Protein AF-A0A968BZL3-F1 (afdb_monomer_lite)

pLDDT: mean 88.63, std 10.54, range [54.28, 98.12]

Structure (mmCIF, N/CA/C/O backbone):
data_AF-A0A968BZL3-F1
#
_entry.id   AF-A0A968BZL3-F1
#
loop_
_atom_site.group_PDB
_atom_site.id
_atom_site.type_symbol
_atom_site.label_atom_id
_atom_site.label_alt_id
_atom_site.label_comp_id
_atom_site.label_asym_id
_atom_site.label_entity_id
_atom_site.label_seq_id
_atom_site.pdbx_PDB_ins_code
_atom_site.Cartn_x
_atom_site.Cartn_y
_atom_site.Cartn_z
_atom_site.occupancy
_atom_site.B_iso_or_equiv
_atom_site.auth_seq_id
_atom_site.auth_comp_id
_atom_site.auth_asym_id
_atom_site.auth_atom_id
_atom_site.pdbx_PDB_model_num
ATOM 1 N N . SER A 1 1 ? 18.470 2.509 -3.449 1.00 80.94 1 SER A N 1
ATOM 2 C CA . SER A 1 1 ? 18.843 3.872 -3.883 1.00 80.94 1 SER A CA 1
ATOM 3 C C . SER A 1 1 ? 18.119 4.202 -5.181 1.00 80.94 1 SER A C 1
ATOM 5 O O . SER A 1 1 ? 17.612 3.287 -5.823 1.00 80.94 1 SER A O 1
ATOM 7 N N . HIS A 1 2 ? 18.066 5.481 -5.565 1.00 90.44 2 HIS A N 1
ATOM 8 C CA . HIS A 1 2 ? 17.523 5.926 -6.857 1.00 90.44 2 HIS A CA 1
ATOM 9 C C . HIS A 1 2 ? 18.144 5.163 -8.042 1.00 90.44 2 HIS A C 1
ATOM 11 O O . HIS A 1 2 ? 17.421 4.607 -8.862 1.00 90.44 2 HIS A O 1
ATOM 17 N N . GLU A 1 3 ? 19.473 5.051 -8.072 1.00 95.62 3 GLU A N 1
ATOM 18 C CA . GLU A 1 3 ? 20.211 4.404 -9.167 1.00 95.62 3 GLU A CA 1
ATOM 19 C C . GLU A 1 3 ? 19.801 2.949 -9.393 1.00 95.62 3 GLU A C 1
ATOM 21 O O . GLU A 1 3 ? 19.563 2.539 -10.525 1.00 95.62 3 GLU A O 1
ATOM 26 N N . TYR A 1 4 ? 19.652 2.174 -8.314 1.00 94.31 4 TYR A N 1
ATOM 27 C CA . TYR A 1 4 ? 19.222 0.779 -8.406 1.00 94.31 4 TYR A CA 1
ATOM 28 C C . TYR A 1 4 ? 17.855 0.646 -9.092 1.00 94.31 4 TYR A C 1
ATOM 30 O O . TYR A 1 4 ? 17.670 -0.212 -9.954 1.00 94.31 4 TYR A O 1
ATOM 38 N N . VAL A 1 5 ? 16.905 1.514 -8.727 1.00 92.56 5 VAL A N 1
ATOM 39 C CA . VAL A 1 5 ? 15.546 1.503 -9.286 1.00 92.56 5 VAL A CA 1
ATOM 40 C C . VAL A 1 5 ? 15.572 1.899 -10.760 1.00 92.56 5 VAL A C 1
ATOM 42 O O . VAL A 1 5 ? 14.982 1.201 -11.582 1.00 92.56 5 VAL A O 1
ATOM 45 N N . MET A 1 6 ? 16.294 2.967 -11.109 1.00 96.25 6 MET A N 1
ATOM 46 C CA . MET A 1 6 ? 16.339 3.448 -12.493 1.00 96.25 6 MET A CA 1
ATOM 47 C C . MET A 1 6 ? 17.097 2.501 -13.423 1.00 96.25 6 MET A C 1
ATOM 49 O O . MET A 1 6 ? 16.691 2.322 -14.566 1.00 96.25 6 MET A O 1
ATOM 53 N N . HIS A 1 7 ? 18.127 1.803 -12.942 1.00 96.44 7 HIS A N 1
ATOM 54 C CA . HIS A 1 7 ? 18.790 0.780 -13.750 1.00 96.44 7 HIS A CA 1
ATOM 55 C C . HIS A 1 7 ? 17.834 -0.384 -14.068 1.00 96.44 7 HIS A C 1
ATOM 57 O O . HIS A 1 7 ? 17.747 -0.825 -15.214 1.00 96.44 7 HIS A O 1
ATOM 63 N N . LYS A 1 8 ? 17.045 -0.850 -13.089 1.00 95.94 8 LYS A N 1
ATOM 64 C CA . LYS A 1 8 ? 16.015 -1.873 -13.341 1.00 95.94 8 LYS A CA 1
ATOM 65 C C . LYS A 1 8 ? 14.929 -1.380 -14.296 1.00 95.94 8 LYS A C 1
ATOM 67 O O . LYS A 1 8 ? 14.523 -2.139 -15.170 1.00 95.94 8 LYS A O 1
ATOM 72 N N . ALA A 1 9 ? 14.515 -0.121 -14.166 1.00 95.62 9 ALA A N 1
ATOM 73 C CA . ALA A 1 9 ? 13.566 0.523 -15.067 1.00 95.62 9 ALA A CA 1
ATOM 74 C C . ALA A 1 9 ? 14.043 0.447 -16.534 1.00 95.62 9 ALA A C 1
ATOM 76 O O . ALA A 1 9 ? 13.302 -0.025 -17.396 1.00 95.62 9 ALA A O 1
ATOM 77 N N . SER A 1 10 ? 15.306 0.798 -16.802 1.00 96.06 10 SER A N 1
ATOM 78 C CA . SER A 1 10 ? 15.890 0.723 -18.150 1.00 96.06 10 SER A CA 1
ATOM 79 C C . SER A 1 10 ? 15.925 -0.696 -18.719 1.00 96.06 10 SER A C 1
ATOM 81 O O . SE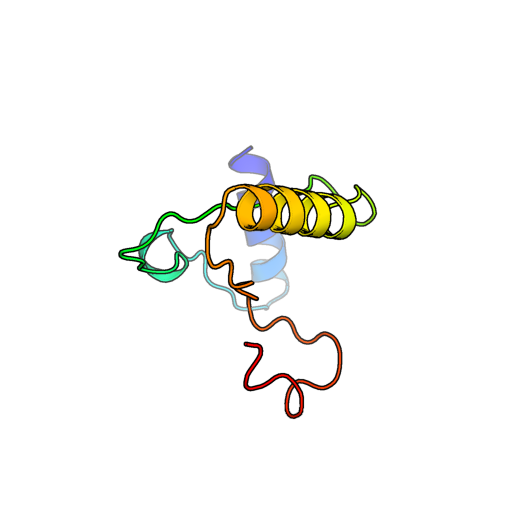R A 1 10 ? 15.637 -0.882 -19.898 1.00 96.06 10 SER A O 1
ATOM 83 N N . VAL A 1 11 ? 16.235 -1.708 -17.898 1.00 97.44 11 VAL A N 1
ATOM 84 C CA . VAL A 1 11 ? 16.233 -3.120 -18.332 1.00 97.44 11 VAL A CA 1
ATOM 85 C C . VAL A 1 11 ? 14.838 -3.563 -18.781 1.00 97.44 11 VAL A C 1
ATOM 87 O O . VAL A 1 11 ? 14.711 -4.247 -19.792 1.00 97.44 11 VAL A O 1
ATOM 90 N N . VAL A 1 12 ? 13.792 -3.162 -18.053 1.00 96.88 12 VAL A N 1
ATOM 91 C CA . VAL A 1 12 ? 12.400 -3.506 -18.385 1.00 96.88 12 VAL A CA 1
ATOM 92 C C . VAL A 1 12 ? 11.961 -2.842 -19.694 1.00 96.88 12 VAL A C 1
ATOM 94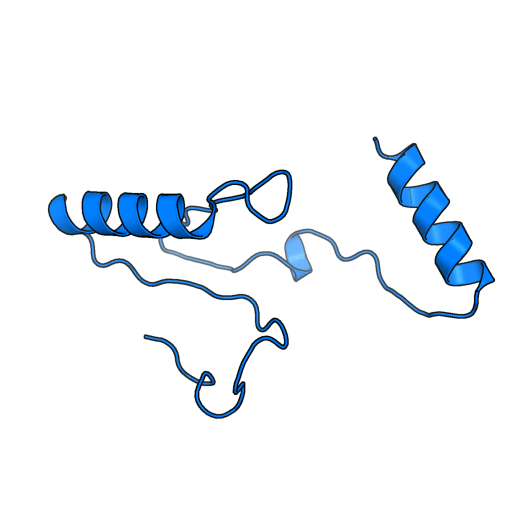 O O . VAL A 1 12 ? 11.379 -3.518 -20.541 1.00 96.88 12 VAL A O 1
ATOM 97 N N . LEU A 1 13 ? 12.295 -1.560 -19.893 1.00 96.81 13 LEU A N 1
ATOM 98 C CA . LEU A 1 13 ? 12.006 -0.856 -21.151 1.00 96.81 13 LEU A CA 1
ATOM 99 C C . LEU A 1 13 ? 12.756 -1.479 -22.336 1.00 96.81 13 LEU A C 1
ATOM 101 O O . LEU A 1 13 ? 12.169 -1.684 -23.394 1.00 96.81 13 LEU A O 1
ATOM 105 N N . ALA A 1 14 ? 14.035 -1.826 -22.160 1.00 97.44 14 ALA A N 1
ATOM 106 C CA . ALA A 1 14 ? 14.831 -2.486 -23.197 1.00 97.44 14 ALA A CA 1
ATOM 107 C C . ALA A 1 14 ? 14.281 -3.875 -23.574 1.00 97.44 14 ALA A C 1
ATOM 109 O O . ALA A 1 14 ? 14.444 -4.312 -24.709 1.00 97.44 14 ALA A O 1
ATOM 110 N N . ALA A 1 15 ? 13.599 -4.549 -22.642 1.00 97.69 15 ALA A N 1
ATOM 111 C CA . ALA A 1 15 ? 12.884 -5.799 -22.892 1.00 97.69 15 ALA A CA 1
ATOM 112 C C . ALA A 1 15 ? 11.513 -5.603 -23.581 1.00 97.69 15 ALA A C 1
ATOM 114 O O . ALA A 1 15 ? 10.829 -6.589 -23.849 1.00 97.69 15 ALA A O 1
ATOM 115 N N . GLY A 1 16 ? 11.110 -4.360 -23.874 1.00 96.69 16 GLY A N 1
ATOM 116 C CA . GLY A 1 16 ? 9.896 -4.028 -24.627 1.00 96.69 16 GLY A CA 1
ATOM 117 C C . GLY A 1 16 ? 8.615 -3.937 -23.795 1.00 96.69 16 GLY A C 1
ATOM 118 O O . GLY A 1 16 ? 7.532 -3.851 -24.368 1.00 96.69 16 GLY A O 1
ATOM 119 N N . ALA A 1 17 ? 8.709 -3.973 -22.463 1.00 96.75 17 ALA A N 1
ATOM 120 C CA . ALA A 1 17 ? 7.552 -3.797 -21.593 1.00 96.75 17 ALA A CA 1
ATOM 121 C C . ALA A 1 17 ? 7.325 -2.316 -21.263 1.00 96.75 17 ALA A C 1
ATOM 123 O O . ALA A 1 17 ? 8.254 -1.606 -20.878 1.00 96.75 17 ALA A O 1
ATOM 124 N N . ASP A 1 18 ? 6.067 -1.883 -21.319 1.00 94.06 18 ASP A N 1
ATOM 125 C CA . ASP A 1 18 ? 5.658 -0.540 -20.914 1.00 94.06 18 ASP A CA 1
ATOM 126 C C . ASP A 1 18 ? 5.273 -0.488 -19.429 1.00 94.06 18 ASP A C 1
ATOM 128 O O . ASP A 1 18 ? 4.517 -1.323 -18.925 1.00 94.06 18 ASP A O 1
ATOM 132 N N . PHE A 1 19 ? 5.741 0.538 -18.717 1.00 92.75 19 PHE A N 1
ATOM 133 C CA . PHE A 1 19 ? 5.305 0.841 -17.351 1.00 92.75 19 PHE A CA 1
ATOM 134 C C . PHE A 1 19 ? 5.375 2.344 -17.062 1.00 92.75 19 PHE A C 1
ATOM 136 O O . PHE A 1 19 ? 5.953 3.127 -17.814 1.00 92.75 19 PHE A O 1
ATOM 143 N N . ARG A 1 20 ? 4.773 2.761 -15.943 1.00 91.12 20 ARG A N 1
ATOM 144 C CA . ARG A 1 20 ? 4.776 4.154 -15.479 1.00 91.12 20 ARG A CA 1
ATOM 145 C C . ARG A 1 20 ? 5.364 4.252 -14.078 1.00 91.12 20 ARG A C 1
ATOM 147 O O . ARG A 1 20 ? 5.024 3.460 -13.202 1.00 91.12 20 ARG A O 1
ATOM 154 N N . LEU A 1 21 ? 6.189 5.271 -13.852 1.00 90.06 21 LEU A N 1
ATOM 155 C CA . LEU A 1 21 ? 6.607 5.684 -12.514 1.00 90.06 21 LEU A CA 1
ATOM 156 C C . LEU A 1 21 ? 5.576 6.668 -11.963 1.00 90.06 21 LEU A C 1
ATOM 158 O O . LEU A 1 21 ? 5.580 7.849 -12.302 1.00 90.06 21 LEU A O 1
ATOM 162 N N . MET A 1 22 ? 4.650 6.166 -11.151 1.00 90.81 22 MET A N 1
ATOM 163 C CA . MET A 1 22 ? 3.580 6.984 -10.588 1.00 90.81 22 MET A CA 1
ATOM 164 C C . MET A 1 22 ? 4.038 7.702 -9.317 1.00 90.81 22 MET A C 1
ATOM 166 O O . MET A 1 22 ? 4.674 7.111 -8.445 1.00 90.81 22 MET A O 1
ATOM 170 N N . GLY A 1 23 ? 3.687 8.982 -9.203 1.00 90.31 23 GLY A N 1
ATOM 171 C CA . GLY A 1 23 ? 3.949 9.778 -8.008 1.00 90.31 23 GLY A CA 1
ATOM 172 C C . GLY A 1 23 ? 2.983 9.476 -6.860 1.00 90.31 23 GLY A C 1
ATOM 173 O O . GLY A 1 23 ? 1.940 8.841 -7.028 1.00 90.31 23 GLY A O 1
ATOM 174 N N . THR A 1 24 ? 3.299 10.005 -5.680 1.00 89.12 24 THR A N 1
ATOM 175 C CA . THR A 1 24 ? 2.471 9.856 -4.471 1.00 89.12 24 THR A CA 1
ATOM 176 C C . THR A 1 24 ? 1.075 10.454 -4.629 1.00 89.12 24 THR A C 1
ATOM 178 O O . THR A 1 24 ? 0.114 9.883 -4.131 1.00 89.12 24 THR A O 1
ATOM 181 N N . LYS A 1 25 ? 0.932 11.556 -5.379 1.00 89.50 25 LYS A N 1
ATOM 182 C CA . LYS A 1 25 ? -0.371 12.196 -5.637 1.00 89.50 25 LYS A CA 1
ATOM 183 C C . LYS A 1 25 ? -1.381 11.269 -6.321 1.00 89.50 25 LYS A C 1
ATOM 185 O O . LYS A 1 25 ? -2.562 11.350 -6.011 1.00 89.50 25 LYS A O 1
ATOM 190 N N . GLU A 1 26 ? -0.904 10.405 -7.214 1.00 88.50 26 GLU A N 1
ATOM 191 C CA . GLU A 1 26 ? -1.742 9.470 -7.979 1.00 88.50 26 GLU A CA 1
ATOM 192 C C . GLU A 1 26 ? -1.961 8.141 -7.245 1.00 88.50 26 GLU A C 1
ATOM 194 O O . GLU A 1 26 ? -2.914 7.421 -7.520 1.00 88.50 26 GLU A O 1
ATOM 199 N N . THR A 1 27 ? -1.063 7.786 -6.321 1.00 86.56 27 THR A N 1
ATOM 200 C CA . THR A 1 27 ? -1.019 6.445 -5.710 1.00 86.56 27 THR A CA 1
ATOM 201 C C . THR A 1 27 ? -1.464 6.397 -4.257 1.00 86.56 27 THR A C 1
ATOM 203 O O . THR A 1 27 ? -1.821 5.326 -3.766 1.00 86.56 27 THR A O 1
ATOM 206 N N . MET A 1 28 ? -1.450 7.526 -3.547 1.00 88.25 28 MET A N 1
ATOM 207 C CA . MET A 1 28 ? -1.867 7.581 -2.150 1.00 88.25 28 MET A CA 1
ATOM 208 C C . MET A 1 28 ? -3.382 7.747 -2.021 1.00 88.25 28 MET A C 1
ATOM 210 O O . MET A 1 28 ? -4.017 8.516 -2.740 1.00 88.25 28 MET A O 1
ATOM 214 N N . VAL A 1 29 ? -3.958 7.051 -1.040 1.00 85.88 29 VAL A N 1
ATOM 215 C CA . VAL A 1 29 ? -5.360 7.222 -0.648 1.00 85.88 29 VAL A CA 1
ATOM 216 C C . VAL A 1 29 ? -5.566 8.619 -0.064 1.00 85.88 29 VAL A C 1
ATOM 218 O O . VAL A 1 29 ? -4.842 9.041 0.839 1.00 85.88 29 VAL A O 1
ATOM 221 N N . LYS A 1 30 ? -6.589 9.323 -0.555 1.00 89.12 30 LYS A N 1
ATOM 222 C CA . LYS A 1 30 ? -7.117 10.520 0.106 1.00 89.12 30 LYS A CA 1
ATOM 223 C C . LYS A 1 30 ? -7.970 10.074 1.288 1.00 89.12 30 LYS A C 1
ATOM 225 O O . LYS A 1 30 ? -8.872 9.259 1.112 1.00 89.12 30 LYS A O 1
ATOM 230 N N . SER A 1 31 ? -7.686 10.595 2.475 1.00 90.44 31 SER A N 1
ATOM 231 C CA . SER A 1 31 ? -8.412 10.240 3.692 1.00 90.44 31 SER A CA 1
ATOM 232 C C . SER A 1 31 ? -8.568 11.452 4.598 1.00 90.44 31 SER A C 1
ATOM 234 O O . SER A 1 31 ? -7.609 12.180 4.833 1.00 90.44 31 SER A O 1
ATOM 236 N N . GLU A 1 32 ? -9.771 11.624 5.139 1.00 93.75 32 GLU A N 1
ATOM 237 C CA . GLU A 1 32 ? -10.059 12.552 6.241 1.00 93.75 32 GLU A CA 1
ATOM 238 C C . GLU A 1 32 ? -9.861 11.887 7.616 1.00 93.75 32 GLU A C 1
ATOM 240 O O . GLU A 1 32 ? -9.944 12.539 8.654 1.00 93.75 32 GLU A O 1
ATOM 245 N N . LYS A 1 33 ? -9.623 10.568 7.638 1.00 92.56 33 LYS A N 1
ATOM 246 C CA . LYS A 1 33 ? -9.341 9.778 8.844 1.00 92.56 33 LYS A CA 1
ATOM 247 C C . LYS A 1 33 ? -7.841 9.470 8.950 1.00 92.56 33 LYS A C 1
ATOM 249 O O . LYS A 1 33 ? -7.184 9.363 7.909 1.00 92.56 33 LYS A O 1
ATOM 254 N N . PRO A 1 34 ? -7.294 9.266 10.164 1.00 93.12 34 PRO A N 1
ATOM 255 C CA . PRO A 1 34 ? -5.920 8.797 10.337 1.00 93.12 34 PRO A CA 1
ATOM 256 C C . PRO A 1 34 ? -5.664 7.487 9.578 1.00 93.12 34 PRO A C 1
ATOM 258 O O . PRO A 1 34 ? -6.486 6.572 9.621 1.00 93.12 34 PRO A O 1
ATOM 261 N N . VAL A 1 35 ? -4.521 7.393 8.892 1.00 92.62 35 VAL A N 1
ATOM 262 C CA . VAL A 1 35 ? -4.125 6.213 8.107 1.00 92.62 35 VAL A CA 1
ATOM 263 C C . VAL A 1 35 ? -2.837 5.631 8.674 1.00 92.62 35 VAL A C 1
ATOM 265 O O . VAL A 1 35 ? -1.836 6.334 8.797 1.00 92.62 35 VAL A O 1
ATOM 268 N N . VAL A 1 36 ? -2.849 4.330 8.967 1.00 93.06 36 VAL A N 1
ATOM 269 C CA . VAL A 1 36 ? -1.670 3.578 9.417 1.00 93.06 36 VAL A CA 1
ATOM 270 C C . VAL A 1 36 ? -1.243 2.613 8.314 1.00 93.06 36 VAL A C 1
ATOM 272 O O . VAL A 1 36 ? -1.998 1.722 7.929 1.00 93.06 36 VAL A O 1
ATOM 275 N N . ALA A 1 37 ? -0.020 2.777 7.805 1.00 91.94 37 ALA A N 1
ATOM 276 C CA . ALA A 1 37 ? 0.560 1.893 6.798 1.00 91.94 37 ALA A CA 1
ATOM 277 C C . ALA A 1 37 ? 1.553 0.917 7.444 1.00 91.94 37 ALA A C 1
ATOM 279 O O . ALA A 1 37 ? 2.604 1.320 7.937 1.00 91.94 37 ALA A O 1
ATOM 280 N N . VAL A 1 38 ? 1.240 -0.381 7.404 1.00 92.50 38 VAL A N 1
ATOM 281 C CA . VAL A 1 38 ? 2.160 -1.440 7.846 1.00 92.50 38 VAL A CA 1
ATOM 282 C C . VAL A 1 38 ? 2.924 -1.963 6.631 1.00 92.50 38 VAL A C 1
ATOM 284 O O . VAL A 1 38 ? 2.347 -2.619 5.761 1.00 92.50 38 VAL A O 1
ATOM 287 N N . CYS A 1 39 ? 4.222 -1.668 6.567 1.00 91.88 39 CYS A N 1
ATOM 288 C CA . CYS A 1 39 ? 5.122 -2.072 5.484 1.00 91.88 39 CYS A CA 1
ATOM 289 C C . CYS A 1 39 ? 6.057 -3.205 5.929 1.00 91.88 39 CYS A C 1
ATOM 291 O O . CYS A 1 39 ? 6.293 -3.407 7.116 1.00 91.88 39 CYS A O 1
ATOM 293 N N . ALA A 1 40 ? 6.601 -3.952 4.969 1.00 92.69 40 ALA A N 1
ATOM 294 C CA . ALA A 1 40 ? 7.561 -5.018 5.231 1.00 92.69 40 ALA A CA 1
ATOM 295 C C . ALA A 1 40 ? 8.670 -5.018 4.181 1.00 92.69 40 ALA A C 1
ATOM 297 O O . ALA A 1 40 ? 8.417 -4.740 3.011 1.00 92.69 40 ALA A O 1
ATOM 298 N N . VAL A 1 41 ? 9.886 -5.363 4.607 1.00 92.44 41 VAL A N 1
ATOM 299 C CA . VAL A 1 41 ? 11.080 -5.373 3.745 1.00 92.44 41 VAL A CA 1
ATOM 300 C C . VAL A 1 41 ? 11.122 -6.566 2.787 1.00 92.44 41 VAL A C 1
ATOM 302 O O . VAL A 1 41 ? 11.736 -6.478 1.729 1.00 92.44 41 VAL A O 1
ATOM 305 N N . ARG A 1 42 ? 10.467 -7.681 3.136 1.00 91.62 42 ARG A N 1
ATOM 306 C CA . ARG A 1 42 ? 10.333 -8.867 2.279 1.00 91.62 42 ARG A CA 1
ATOM 307 C C . ARG A 1 42 ? 9.066 -9.655 2.598 1.00 91.62 42 ARG A C 1
ATOM 309 O O . ARG A 1 42 ? 8.474 -9.529 3.673 1.00 91.62 42 ARG A O 1
ATOM 316 N N . THR A 1 43 ? 8.677 -10.526 1.673 1.00 88.50 43 THR A N 1
ATOM 317 C CA . THR A 1 43 ? 7.640 -11.533 1.920 1.00 88.50 43 THR A CA 1
ATOM 318 C C . THR A 1 43 ? 8.061 -12.447 3.071 1.00 88.50 43 THR A C 1
ATOM 320 O O . THR A 1 43 ? 9.227 -12.834 3.177 1.00 88.50 43 THR A O 1
ATOM 323 N N . GLY A 1 44 ? 7.106 -12.771 3.944 1.00 91.31 44 GLY A N 1
ATOM 324 C CA . GLY A 1 44 ? 7.340 -13.585 5.139 1.00 91.31 44 GLY A CA 1
ATOM 325 C C . GLY A 1 44 ? 7.791 -12.803 6.378 1.00 91.31 44 GLY A C 1
ATOM 326 O O . GLY A 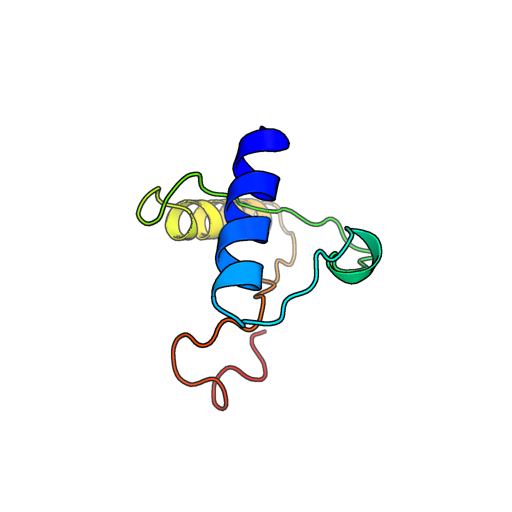1 44 ? 7.855 -13.390 7.448 1.00 91.31 44 GLY A O 1
ATOM 327 N N . SER A 1 45 ? 8.021 -11.486 6.299 1.00 95.44 45 SER A N 1
ATOM 328 C CA . SER A 1 45 ? 8.426 -10.658 7.456 1.00 95.44 45 SER A CA 1
ATOM 329 C C . SER A 1 45 ? 7.319 -10.374 8.484 1.00 95.44 45 SER A C 1
ATOM 331 O O . SER A 1 45 ? 7.467 -9.475 9.300 1.00 95.44 45 SER A O 1
ATOM 333 N N . GLY A 1 46 ? 6.188 -11.079 8.434 1.00 94.50 46 GLY A N 1
ATOM 334 C CA . GLY A 1 46 ? 5.139 -10.944 9.448 1.00 94.50 46 GLY A CA 1
ATOM 335 C C . GLY A 1 46 ? 4.166 -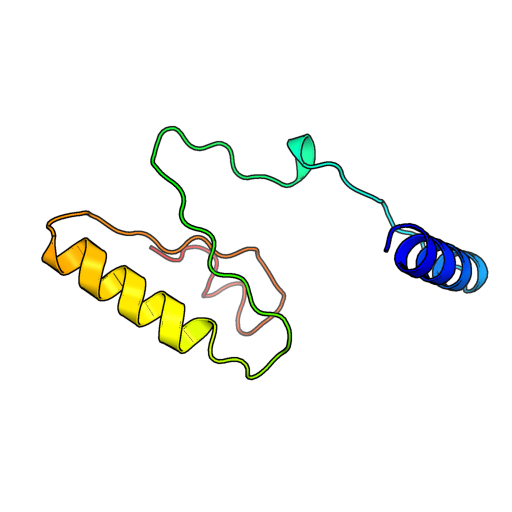9.772 9.275 1.00 94.50 46 GLY A C 1
ATOM 336 O O . GLY A 1 46 ? 3.355 -9.546 10.166 1.00 94.50 46 GLY A O 1
ATOM 337 N N . LYS A 1 47 ? 4.172 -9.063 8.129 1.00 93.94 47 LYS A N 1
ATOM 338 C CA . LYS A 1 47 ? 3.295 -7.898 7.866 1.00 93.94 47 LYS A CA 1
ATOM 339 C C . LYS A 1 47 ? 1.845 -8.138 8.296 1.00 93.94 47 LYS A C 1
ATOM 341 O O . LYS A 1 47 ? 1.286 -7.342 9.030 1.00 93.94 47 LYS A O 1
ATOM 346 N N . SER A 1 48 ? 1.253 -9.255 7.868 1.00 90.75 48 SER A N 1
ATOM 347 C CA . SER A 1 48 ? -0.149 -9.569 8.160 1.00 90.75 48 SER A CA 1
ATOM 348 C C . SER A 1 48 ? -0.400 -9.912 9.631 1.00 90.75 48 SER A C 1
ATOM 350 O O . SER A 1 48 ? -1.468 -9.577 10.135 1.00 90.75 48 SER A O 1
ATOM 352 N N . GLN A 1 49 ? 0.546 -10.564 10.326 1.00 93.69 49 GLN A N 1
ATOM 353 C CA . GLN A 1 49 ? 0.447 -10.754 11.780 1.00 93.69 49 GLN A CA 1
ATOM 354 C C . GLN A 1 49 ? 0.476 -9.403 12.499 1.00 93.69 49 GLN A C 1
ATOM 356 O O . GLN A 1 49 ? -0.411 -9.124 13.300 1.00 93.69 49 GLN A O 1
ATOM 361 N N . THR A 1 50 ? 1.446 -8.550 12.164 1.00 95.50 50 THR A N 1
ATOM 362 C CA . THR A 1 50 ? 1.582 -7.217 12.759 1.00 95.50 50 THR A CA 1
ATOM 363 C C . THR A 1 50 ? 0.361 -6.348 12.476 1.00 95.50 50 THR A C 1
ATOM 365 O O . THR A 1 50 ? -0.132 -5.693 13.384 1.00 95.50 50 THR A O 1
ATOM 368 N N . THR A 1 51 ? -0.178 -6.374 11.251 1.00 94.75 51 THR A N 1
ATOM 369 C CA . THR A 1 51 ? -1.399 -5.631 10.911 1.00 94.75 51 THR A CA 1
ATOM 370 C C . THR A 1 51 ? -2.574 -6.045 11.790 1.00 94.75 51 THR A C 1
ATOM 372 O O . THR A 1 51 ? -3.251 -5.164 12.300 1.00 94.75 51 THR A O 1
ATOM 375 N N . ARG A 1 52 ? -2.800 -7.350 12.006 1.00 95.06 52 ARG A N 1
ATOM 376 C CA . ARG A 1 52 ? -3.890 -7.816 12.880 1.00 95.06 52 ARG A CA 1
ATOM 377 C C . ARG A 1 52 ? -3.717 -7.319 14.311 1.00 95.06 52 ARG A C 1
ATOM 379 O O . ARG A 1 52 ? -4.630 -6.706 14.833 1.00 95.06 52 ARG A O 1
ATOM 386 N N . HIS A 1 53 ? -2.518 -7.462 14.871 1.00 96.38 53 HIS A N 1
ATOM 387 C CA . HIS A 1 53 ? -2.245 -6.996 16.228 1.00 96.38 53 HIS A CA 1
ATOM 388 C C . HIS A 1 53 ? -2.458 -5.481 16.398 1.00 96.38 53 HIS A C 1
ATOM 390 O O . HIS A 1 53 ? -3.023 -5.041 17.393 1.00 96.38 53 HIS A O 1
ATOM 396 N N . VAL A 1 54 ? -2.053 -4.675 15.407 1.00 96.12 54 VAL A N 1
ATOM 397 C CA . VAL A 1 54 ? -2.310 -3.225 15.406 1.00 96.12 54 VAL A CA 1
ATOM 398 C C . VAL A 1 54 ? -3.809 -2.922 15.324 1.00 96.12 54 VAL A C 1
ATOM 400 O O . VAL A 1 54 ? -4.276 -2.004 15.993 1.00 96.12 54 VAL A O 1
ATOM 403 N N . CYS A 1 55 ? -4.567 -3.672 14.517 1.00 95.81 55 CYS A N 1
ATOM 404 C CA . CYS A 1 55 ? -6.020 -3.529 14.454 1.00 95.81 55 CYS A CA 1
ATOM 405 C C . CYS A 1 55 ? -6.673 -3.840 15.805 1.00 95.81 55 CYS A C 1
ATOM 407 O O . CYS A 1 55 ? -7.470 -3.025 16.262 1.00 95.81 55 CYS A O 1
ATOM 409 N N . ASP A 1 56 ? -6.299 -4.954 16.440 1.00 97.00 56 ASP A N 1
ATOM 410 C CA . ASP A 1 56 ? -6.839 -5.378 17.736 1.00 97.00 56 ASP A CA 1
ATOM 411 C C . ASP A 1 56 ? -6.578 -4.303 18.805 1.00 97.00 56 ASP A C 1
ATOM 413 O O . ASP A 1 56 ? -7.509 -3.832 19.452 1.00 97.00 56 ASP A O 1
ATOM 417 N N . ALA A 1 57 ? -5.340 -3.805 18.901 1.00 97.69 57 ALA A N 1
ATOM 418 C CA . ALA A 1 57 ? -4.975 -2.759 19.859 1.00 97.69 57 ALA A CA 1
ATOM 419 C C . ALA A 1 57 ? -5.775 -1.457 19.658 1.00 97.69 57 ALA A C 1
ATOM 421 O O . ALA A 1 57 ? -6.238 -0.842 20.616 1.00 97.69 57 ALA A O 1
ATOM 422 N N . LEU A 1 58 ? -5.978 -1.027 18.408 1.00 96.69 58 LEU A N 1
ATOM 423 C CA . LEU A 1 58 ? -6.779 0.166 18.113 1.00 96.69 58 LEU A CA 1
ATOM 424 C C . LEU A 1 58 ? -8.269 -0.043 18.430 1.00 96.69 58 LEU A C 1
ATOM 426 O O . LEU A 1 58 ? -8.934 0.891 18.880 1.00 96.69 58 LEU A O 1
ATOM 430 N N . GLN A 1 59 ? -8.790 -1.251 18.213 1.00 96.81 59 GLN A N 1
ATOM 431 C CA . GLN A 1 59 ? -10.161 -1.610 18.578 1.00 96.81 59 GLN A CA 1
ATOM 432 C C . GLN A 1 59 ? -10.352 -1.656 20.099 1.00 96.81 59 GLN A C 1
ATOM 434 O O . GLN A 1 59 ? -11.350 -1.133 20.592 1.00 96.81 59 GLN A O 1
ATOM 439 N N . GLU A 1 60 ? -9.387 -2.195 20.849 1.00 98.12 60 GLU A N 1
ATOM 440 C CA . GLU A 1 60 ? -9.369 -2.179 22.321 1.00 98.12 60 GLU A CA 1
ATOM 441 C C . GLU A 1 60 ? -9.358 -0.748 22.883 1.00 98.12 60 GLU A C 1
ATOM 443 O O . GLU A 1 60 ? -9.975 -0.474 23.911 1.00 98.12 60 GLU A O 1
ATOM 448 N N . MET A 1 61 ? -8.736 0.193 22.167 1.00 97.50 61 MET A N 1
ATOM 449 C CA . MET A 1 61 ? -8.783 1.629 22.473 1.00 97.50 61 MET A CA 1
ATOM 450 C C . MET A 1 61 ? -10.117 2.305 22.095 1.00 97.50 61 MET A C 1
ATOM 452 O O . MET A 1 61 ? -10.268 3.513 22.279 1.00 97.50 61 MET A O 1
ATOM 456 N N . GLY A 1 62 ? -11.088 1.560 21.560 1.00 97.69 62 GLY A N 1
ATOM 457 C CA . GLY A 1 62 ? -12.413 2.059 21.190 1.00 97.69 62 GLY A CA 1
ATOM 458 C C . GLY A 1 62 ? -12.50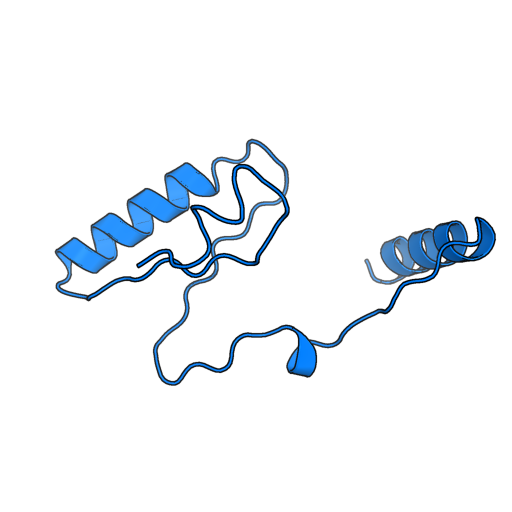4 2.671 19.789 1.00 97.69 62 GLY A C 1
ATOM 459 O O . GLY A 1 62 ? -13.509 3.311 19.469 1.00 97.69 62 GLY A O 1
ATOM 460 N N . HIS A 1 63 ? -11.492 2.501 18.931 1.00 96.75 63 HIS A N 1
ATOM 461 C CA . HIS A 1 63 ? -11.545 2.995 17.555 1.00 96.75 63 HIS A CA 1
ATOM 462 C C . HIS A 1 63 ? -12.220 1.999 16.607 1.00 96.75 63 HIS A C 1
ATOM 464 O O . HIS A 1 63 ? -11.975 0.795 16.635 1.00 96.75 63 HIS A O 1
ATOM 470 N N . THR A 1 64 ? -13.023 2.516 15.676 1.00 95.50 64 THR A N 1
ATOM 471 C CA . THR A 1 64 ? -13.494 1.733 14.529 1.00 95.50 64 THR A CA 1
ATOM 472 C C . THR A 1 64 ? -12.383 1.645 13.487 1.00 95.50 64 THR A C 1
ATOM 474 O O . THR A 1 64 ? -11.979 2.658 12.914 1.00 95.50 64 THR A O 1
ATOM 477 N N . VAL A 1 65 ? -11.890 0.434 13.238 1.00 94.62 65 VAL A N 1
ATOM 478 C CA . VAL A 1 65 ? -10.776 0.168 12.318 1.00 94.62 65 VAL A CA 1
ATOM 479 C C . VAL A 1 65 ? -11.293 -0.529 11.065 1.00 94.62 65 VAL A C 1
ATOM 481 O O . VAL A 1 65 ? -12.059 -1.482 11.163 1.00 94.62 65 VAL A O 1
ATOM 484 N N . VAL A 1 66 ? -10.836 -0.075 9.896 1.00 90.81 66 VAL A N 1
ATOM 485 C CA . VAL A 1 66 ? -11.136 -0.686 8.592 1.00 90.81 66 VAL A CA 1
ATOM 486 C C . VAL A 1 66 ? -9.829 -0.978 7.866 1.00 90.81 66 VAL A C 1
ATOM 488 O O . VAL A 1 66 ? -8.931 -0.133 7.808 1.00 90.81 66 VAL A O 1
ATOM 491 N N . ALA A 1 67 ? -9.715 -2.176 7.295 1.00 87.75 67 ALA A N 1
ATOM 492 C CA . ALA A 1 67 ? -8.554 -2.564 6.506 1.00 87.75 67 ALA A CA 1
ATOM 493 C C . ALA A 1 67 ? -8.694 -2.074 5.057 1.00 87.75 67 ALA A C 1
ATOM 495 O O . ALA A 1 67 ? -9.593 -2.488 4.331 1.00 87.75 67 ALA A O 1
ATOM 496 N N . ILE A 1 68 ? -7.754 -1.245 4.600 1.00 84.69 68 ILE A N 1
ATOM 497 C CA . ILE A 1 68 ? -7.669 -0.828 3.196 1.00 84.69 68 ILE A CA 1
ATOM 498 C C . ILE A 1 68 ? -6.730 -1.786 2.461 1.00 84.69 68 ILE A C 1
ATOM 500 O O . ILE A 1 68 ? -5.550 -1.900 2.804 1.00 84.69 68 ILE A O 1
ATOM 504 N N . ARG A 1 69 ? -7.233 -2.464 1.424 1.00 77.00 69 ARG A N 1
ATOM 505 C CA . ARG A 1 69 ? -6.412 -3.296 0.537 1.00 77.00 69 ARG A CA 1
ATOM 506 C C . ARG A 1 69 ? -6.268 -2.656 -0.833 1.00 77.00 69 ARG A C 1
ATOM 508 O O . ARG A 1 69 ? -7.251 -2.294 -1.467 1.00 77.00 69 ARG A O 1
ATOM 515 N N . HIS A 1 70 ? -5.030 -2.582 -1.312 1.00 73.06 70 HIS A N 1
ATOM 516 C CA . HIS A 1 70 ? -4.791 -2.379 -2.734 1.00 73.06 70 HIS A CA 1
ATOM 517 C C . HIS A 1 70 ? -5.248 -3.645 -3.484 1.00 73.06 70 HIS A C 1
ATOM 519 O O . HIS A 1 70 ? -4.921 -4.740 -3.009 1.00 73.06 70 HIS A O 1
ATOM 525 N N . PRO A 1 71 ? -5.991 -3.531 -4.602 1.00 64.25 71 PRO A N 1
ATOM 526 C CA . PRO A 1 71 ? -6.477 -4.671 -5.376 1.00 64.25 71 PRO A CA 1
ATOM 527 C C . PRO A 1 71 ? -5.308 -5.366 -6.081 1.00 64.25 71 PRO A C 1
ATOM 529 O O . PRO A 1 71 ? -5.041 -5.176 -7.262 1.00 64.25 71 PRO A O 1
ATOM 532 N N . MET A 1 72 ? -4.577 -6.165 -5.315 1.00 73.69 72 MET A N 1
ATOM 533 C CA . MET A 1 72 ? -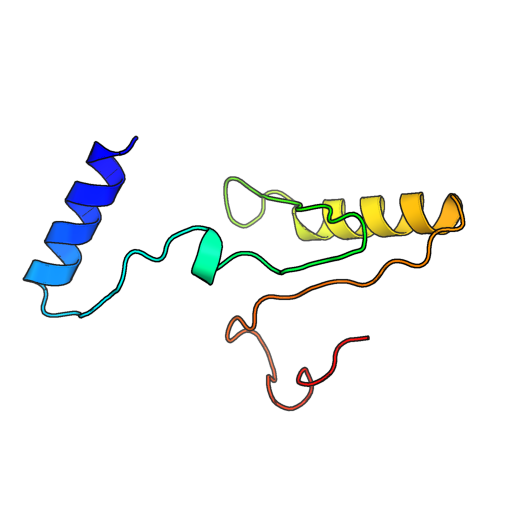3.604 -7.114 -5.831 1.00 73.69 72 MET A CA 1
ATOM 534 C C . MET A 1 72 ? -4.348 -8.390 -6.242 1.00 73.69 72 MET A C 1
ATOM 536 O O . MET A 1 72 ? -5.282 -8.765 -5.534 1.00 73.69 72 MET A O 1
ATOM 540 N N . PRO A 1 73 ? -3.937 -9.086 -7.319 1.00 68.75 73 PRO A N 1
ATOM 541 C CA . PRO A 1 73 ? -4.662 -10.213 -7.924 1.00 68.75 73 PRO A CA 1
ATOM 542 C C . PRO A 1 73 ? -4.646 -11.515 -7.091 1.00 68.75 73 PRO A C 1
ATOM 544 O O . PRO A 1 73 ? -4.590 -12.615 -7.631 1.00 68.75 73 PRO A O 1
ATOM 547 N N . TYR A 1 74 ? -4.655 -11.414 -5.764 1.00 70.38 74 TYR A N 1
ATOM 548 C CA . TYR A 1 74 ? -4.576 -12.549 -4.856 1.00 70.38 74 TYR A CA 1
ATOM 549 C C . TYR A 1 74 ? -5.972 -13.006 -4.411 1.00 70.38 74 TYR A C 1
ATOM 551 O O . TYR A 1 74 ? -6.697 -12.275 -3.736 1.00 70.38 74 TYR A O 1
ATOM 559 N N . GLY A 1 75 ? -6.306 -14.261 -4.714 1.00 72.25 75 GLY A N 1
ATOM 560 C CA . GLY A 1 75 ? -7.591 -14.875 -4.370 1.00 72.25 75 GLY A CA 1
ATOM 561 C C . GLY A 1 75 ? -8.722 -14.491 -5.330 1.00 72.25 75 GLY A C 1
ATOM 562 O O . GLY A 1 75 ? -8.479 -14.000 -6.427 1.00 72.25 75 GLY A O 1
ATOM 563 N N . ASP A 1 76 ? -9.967 -14.739 -4.921 1.00 78.19 76 ASP A N 1
ATOM 564 C CA . ASP A 1 76 ? -11.150 -14.395 -5.716 1.00 78.19 76 ASP A CA 1
ATOM 565 C C . ASP A 1 76 ? -11.468 -12.894 -5.604 1.00 78.19 76 ASP A C 1
ATOM 567 O O . ASP A 1 76 ? -12.039 -12.425 -4.617 1.00 78.19 76 ASP A O 1
ATOM 571 N N . LEU A 1 77 ? -11.081 -12.135 -6.629 1.00 70.06 77 LEU A N 1
ATOM 572 C CA . LEU A 1 77 ? -11.297 -10.689 -6.705 1.00 70.06 77 LEU A CA 1
ATOM 573 C C . LEU A 1 77 ? -12.778 -10.302 -6.770 1.00 70.06 77 LEU A C 1
ATOM 575 O O . LEU A 1 77 ? -13.142 -9.230 -6.286 1.00 70.06 77 LEU A O 1
ATOM 579 N N . ALA A 1 78 ? -13.633 -11.153 -7.346 1.00 76.00 78 ALA A N 1
ATOM 580 C CA . ALA A 1 78 ? -15.061 -10.877 -7.450 1.00 76.00 78 ALA A CA 1
ATOM 581 C C . ALA A 1 78 ? -15.724 -10.982 -6.072 1.00 76.00 78 ALA A C 1
ATOM 583 O O . ALA A 1 78 ? -16.462 -10.077 -5.671 1.00 76.00 78 ALA A O 1
ATOM 584 N N . ALA A 1 79 ? -15.384 -12.025 -5.310 1.00 75.38 79 ALA A N 1
ATOM 585 C CA . ALA A 1 79 ? -15.839 -12.189 -3.931 1.00 75.38 79 ALA A CA 1
ATOM 586 C C . ALA A 1 79 ? -15.270 -11.115 -2.983 1.00 75.38 79 ALA A C 1
ATOM 588 O O . ALA A 1 79 ? -15.908 -10.742 -2.001 1.00 75.38 79 ALA A O 1
ATOM 589 N N . GLN A 1 80 ? -14.080 -10.584 -3.281 1.00 66.94 80 GLN A N 1
ATOM 590 C CA . GLN A 1 80 ? -13.397 -9.569 -2.468 1.00 66.94 80 GLN A CA 1
ATOM 591 C C . GLN A 1 80 ? -13.683 -8.122 -2.900 1.00 66.94 80 GLN A C 1
ATOM 593 O O . GLN A 1 80 ? -13.041 -7.198 -2.399 1.00 66.94 80 GLN A O 1
ATOM 598 N N . ARG A 1 81 ? -14.654 -7.898 -3.796 1.00 67.00 81 ARG A N 1
ATOM 599 C CA . ARG A 1 81 ? -14.992 -6.565 -4.326 1.00 67.00 81 ARG A CA 1
ATOM 600 C C . ARG A 1 81 ? -15.378 -5.556 -3.237 1.00 67.00 81 ARG A C 1
ATOM 602 O O . ARG A 1 81 ? -15.150 -4.362 -3.411 1.00 67.00 81 ARG A O 1
ATOM 609 N N . VAL A 1 82 ? -15.961 -6.026 -2.132 1.00 60.28 82 VAL A N 1
ATOM 610 C CA . VAL A 1 82 ? -16.293 -5.213 -0.955 1.00 60.28 82 VAL A CA 1
ATOM 611 C C . VAL A 1 82 ? -15.755 -5.921 0.286 1.00 60.28 82 VAL A C 1
ATOM 613 O O . VAL A 1 82 ? -16.378 -6.848 0.793 1.00 60.28 82 VAL A O 1
ATOM 616 N N . GLN A 1 83 ? -14.594 -5.486 0.775 1.00 55.66 83 GLN A N 1
ATOM 617 C CA . GLN A 1 83 ? -14.116 -5.840 2.113 1.00 55.66 83 GLN A CA 1
ATOM 618 C C . GLN A 1 83 ? -14.470 -4.688 3.053 1.00 55.66 83 GLN A C 1
ATOM 620 O O . GLN A 1 83 ? -14.051 -3.555 2.821 1.00 55.66 83 GLN A O 1
ATOM 625 N N . ARG A 1 84 ? -15.323 -4.982 4.038 1.00 54.28 84 ARG A N 1
ATOM 626 C CA . ARG A 1 84 ? -15.693 -4.075 5.130 1.00 54.28 84 ARG A CA 1
ATOM 627 C C . ARG A 1 84 ? -14.797 -4.341 6.327 1.00 54.28 84 ARG A C 1
ATOM 629 O O . ARG A 1 84 ? -14.549 -5.540 6.586 1.00 54.28 84 ARG A O 1
#

Secondary structure (DSSP, 8-state):
-HHHHHHHHHHHHHTT-------HHHHSPP-SS-------SSTTSSHHHHHHHHHHHHHHTT----------S-S-TTTTS---

Sequence (84 aa):
SHEYVMHKASVVLAAGADFRLMGTKETMVKSEKPVVAVCAVRTGSGKSQTTRHVCDALQEMGHTVVAIRHPMPYGDLAAQRVQR

Radius of gyration: 17.15 Å; chains: 1; bounding box: 36×27×47 Å

Foldseek 3Di:
DVVVVVVVVVVCVVVVDDDDDDDCVVVPDDDPDDDDDQDDPDPPRCSVVVVVVVVVVVVVVVDDDFDDDDPDVPDDCVVVVDGD